Protein AF-A0A0M1JG89-F1 (afdb_monomer)

Nearest PDB structures (foldseek):
  1mwr-assembly1_A  TM=6.087E-01  e=1.826E-02  Staphylococcus aureus
  1mwr-assembly2_B  TM=6.142E-01  e=6.539E-02  Staphylococcus aureus
  4j9a-assembly9_I  TM=5.216E-01  e=8.384E-01  Pseudomonas aeruginosa PAO1
  6w3w-assembly1_A  TM=5.189E-01  e=2.085E+00  synthetic construct

Solvent-accessible surface area (backbone atoms only — not comparable to full-atom values): 6191 Å² total; p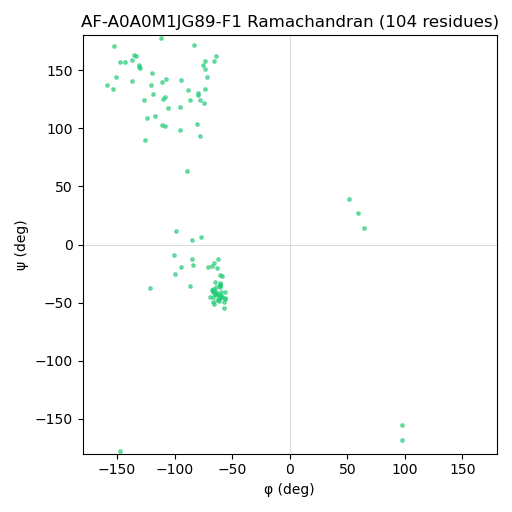er-residue (Å²): 127,85,51,71,70,56,52,52,51,51,49,55,36,53,51,24,50,74,70,67,36,36,68,62,31,50,69,42,35,24,72,69,42,48,73,76,56,51,56,68,53,55,42,53,59,46,41,71,78,52,46,94,82,64,66,69,72,50,59,78,44,73,60,90,49,94,86,47,85,44,51,41,30,41,37,25,34,94,87,57,70,49,30,41,36,38,62,40,71,43,79,55,97,91,36,84,19,43,48,40,72,49,81,47,80,136

Mean predicted aligned error: 3.32 Å

Structure (mmCIF, N/CA/C/O backbone):
data_AF-A0A0M1JG89-F1
#
_entry.id   AF-A0A0M1JG89-F1
#
loop_
_atom_site.group_PDB
_atom_site.id
_atom_site.type_symbol
_atom_site.label_atom_id
_atom_site.label_alt_id
_atom_site.label_comp_id
_atom_site.label_asym_id
_atom_site.label_entity_id
_atom_site.label_seq_id
_atom_site.pdbx_PDB_ins_code
_atom_site.Cartn_x
_atom_site.Cartn_y
_atom_site.Cartn_z
_atom_site.occupancy
_atom_site.B_iso_or_equiv
_atom_site.auth_seq_id
_atom_site.auth_comp_id
_atom_site.auth_asym_id
_atom_site.auth_atom_id
_atom_site.pdbx_PDB_model_num
ATOM 1 N N . MET A 1 1 ? 8.974 -2.861 16.211 1.00 79.12 1 MET A N 1
ATOM 2 C CA . MET A 1 1 ? 9.337 -3.604 14.989 1.00 79.12 1 MET A CA 1
ATOM 3 C C . MET A 1 1 ? 8.090 -4.306 14.478 1.00 79.12 1 MET A C 1
ATOM 5 O O . MET A 1 1 ? 7.379 -4.882 15.297 1.00 79.12 1 MET A O 1
ATOM 9 N N . PHE A 1 2 ? 7.787 -4.196 13.184 1.00 89.50 2 PHE A N 1
ATOM 10 C CA . PHE A 1 2 ? 6.603 -4.827 12.592 1.00 89.50 2 PHE A CA 1
ATOM 11 C C . PHE A 1 2 ? 6.771 -6.345 12.499 1.00 89.50 2 PHE A C 1
ATOM 13 O O . PHE A 1 2 ? 7.876 -6.834 12.263 1.00 89.50 2 PHE A O 1
ATOM 20 N N . ASN A 1 3 ? 5.680 -7.079 12.703 1.00 92.94 3 ASN A N 1
ATOM 21 C CA . ASN A 1 3 ? 5.662 -8.538 12.631 1.00 92.94 3 ASN A CA 1
ATOM 22 C C . ASN A 1 3 ? 5.520 -9.047 11.185 1.00 92.94 3 ASN A C 1
ATOM 24 O O . ASN A 1 3 ? 5.243 -8.279 10.262 1.00 92.94 3 ASN A O 1
ATOM 28 N N . ASP A 1 4 ? 5.668 -10.359 10.995 1.00 94.38 4 ASP A N 1
ATOM 29 C CA . ASP A 1 4 ? 5.625 -10.984 9.668 1.00 94.38 4 ASP A CA 1
ATOM 30 C C . ASP A 1 4 ? 4.288 -10.776 8.948 1.00 94.38 4 ASP A C 1
ATOM 32 O O . ASP A 1 4 ? 4.271 -10.561 7.739 1.00 94.38 4 ASP A O 1
ATOM 36 N N . ASN A 1 5 ? 3.166 -10.750 9.673 1.00 95.62 5 AS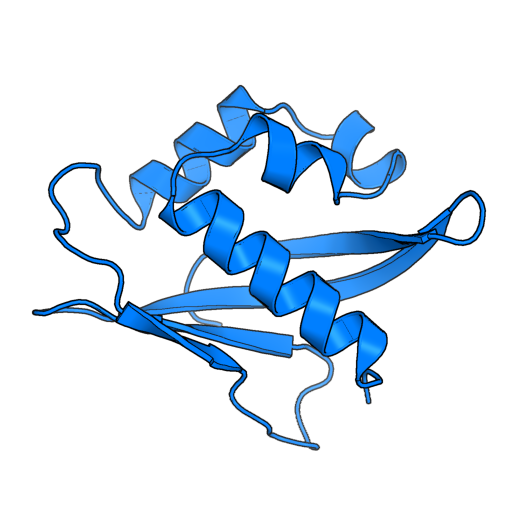N A N 1
ATOM 37 C CA . ASN A 1 5 ? 1.859 -10.495 9.065 1.00 95.62 5 ASN A CA 1
ATOM 38 C C . ASN A 1 5 ? 1.770 -9.060 8.518 1.00 95.62 5 ASN A C 1
ATOM 40 O O . ASN A 1 5 ? 1.257 -8.845 7.422 1.00 95.62 5 ASN A O 1
ATOM 44 N N . GLN A 1 6 ? 2.299 -8.075 9.250 1.00 96.25 6 GLN A N 1
ATOM 45 C CA . GLN A 1 6 ? 2.376 -6.682 8.796 1.00 96.25 6 GLN A CA 1
ATOM 46 C C . GLN A 1 6 ? 3.307 -6.548 7.585 1.00 96.25 6 GLN A C 1
ATOM 48 O O . GLN A 1 6 ? 2.941 -5.904 6.605 1.00 96.25 6 GLN A O 1
ATOM 53 N N . LYS A 1 7 ? 4.463 -7.225 7.602 1.00 95.75 7 LYS A N 1
ATOM 54 C CA . LYS A 1 7 ? 5.386 -7.301 6.456 1.00 95.75 7 LYS A CA 1
ATOM 55 C C . LYS A 1 7 ? 4.721 -7.929 5.221 1.00 95.75 7 LYS A C 1
ATOM 57 O O . LYS A 1 7 ? 4.864 -7.417 4.116 1.00 95.75 7 LYS A O 1
ATOM 62 N N . GLN A 1 8 ? 3.927 -8.984 5.391 1.00 96.56 8 GLN A N 1
ATOM 63 C CA . GLN A 1 8 ? 3.185 -9.601 4.286 1.00 96.56 8 GLN A CA 1
ATOM 64 C C . GLN A 1 8 ? 2.1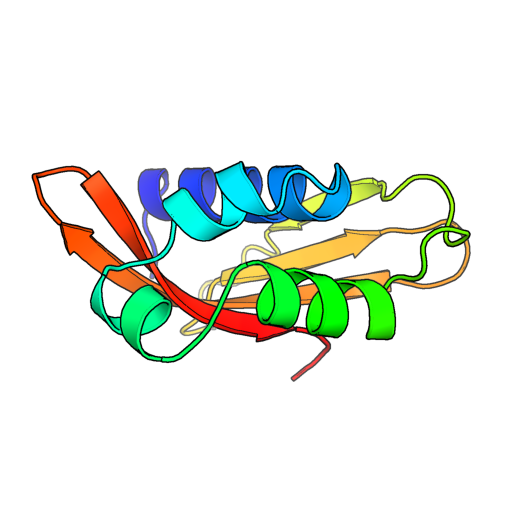00 -8.683 3.708 1.00 96.56 8 GLN A C 1
ATOM 66 O O . GLN A 1 8 ? 1.926 -8.637 2.491 1.00 96.56 8 GLN A O 1
ATOM 71 N N . VAL A 1 9 ? 1.372 -7.944 4.553 1.00 97.94 9 VAL A N 1
ATOM 72 C CA . VAL A 1 9 ? 0.396 -6.941 4.089 1.00 97.94 9 VAL A CA 1
ATOM 73 C C . VAL A 1 9 ? 1.100 -5.820 3.322 1.00 97.94 9 VAL A C 1
ATOM 75 O O . VAL A 1 9 ? 0.627 -5.427 2.260 1.00 97.94 9 VAL A O 1
ATOM 78 N N . ALA A 1 10 ? 2.250 -5.358 3.814 1.00 97.56 10 ALA A N 1
ATOM 79 C CA . ALA A 1 10 ? 3.070 -4.340 3.166 1.00 97.56 10 ALA A CA 1
ATOM 80 C C . ALA A 1 10 ? 3.488 -4.742 1.741 1.00 97.56 10 ALA A C 1
ATOM 82 O O . ALA A 1 10 ? 3.275 -3.981 0.799 1.00 97.56 10 ALA A O 1
ATOM 83 N N . ILE A 1 11 ? 4.012 -5.962 1.568 1.00 97.56 11 ILE A N 1
ATOM 84 C CA . ILE A 1 11 ? 4.390 -6.488 0.247 1.00 97.56 11 ILE A CA 1
ATOM 85 C C . ILE A 1 11 ? 3.180 -6.584 -0.680 1.00 97.56 11 ILE A C 1
ATOM 87 O O . ILE A 1 11 ? 3.225 -6.054 -1.783 1.00 97.56 11 ILE A O 1
ATOM 91 N N . LYS A 1 12 ? 2.066 -7.171 -0.228 1.00 98.12 12 LYS A N 1
ATOM 92 C CA . LYS A 1 12 ? 0.855 -7.297 -1.059 1.00 98.12 12 LYS A CA 1
ATOM 93 C C . LYS A 1 12 ? 0.296 -5.945 -1.504 1.00 98.12 12 LYS A C 1
ATOM 95 O O . LYS A 1 12 ? -0.260 -5.831 -2.598 1.00 98.12 12 LYS A O 1
ATOM 100 N N . PHE A 1 13 ? 0.435 -4.922 -0.665 1.00 98.44 13 PHE A N 1
ATOM 101 C CA . PHE A 1 13 ? 0.052 -3.557 -1.004 1.00 98.44 13 PHE A CA 1
ATOM 102 C C . PHE A 1 13 ? 0.947 -2.997 -2.113 1.00 98.44 13 PHE A C 1
ATOM 104 O O . PHE A 1 13 ? 0.434 -2.530 -3.130 1.00 98.44 13 PHE A O 1
ATOM 111 N N . ALA A 1 14 ? 2.268 -3.123 -1.963 1.00 97.69 14 ALA A N 1
ATOM 112 C CA . ALA A 1 14 ? 3.237 -2.716 -2.978 1.00 97.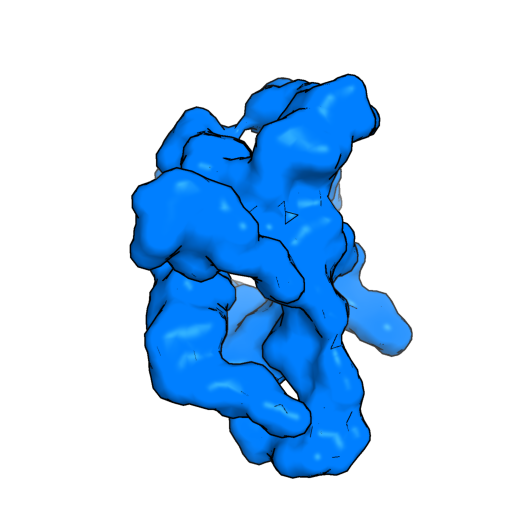69 14 ALA A CA 1
ATOM 113 C C . ALA A 1 14 ? 3.044 -3.464 -4.309 1.00 97.69 14 ALA A C 1
ATOM 115 O O . ALA A 1 14 ? 3.014 -2.843 -5.370 1.00 97.69 14 ALA A O 1
ATOM 116 N N . GLU A 1 15 ? 2.823 -4.779 -4.260 1.00 97.19 15 GLU A N 1
ATOM 117 C CA . GLU A 1 15 ? 2.495 -5.601 -5.428 1.00 97.19 15 GLU A CA 1
ATOM 118 C C . GLU A 1 15 ? 1.218 -5.105 -6.115 1.00 97.19 15 GLU A C 1
ATOM 120 O O . GLU A 1 15 ? 1.196 -4.936 -7.334 1.00 97.19 15 GLU A O 1
ATOM 125 N N . SER A 1 16 ? 0.164 -4.808 -5.352 1.00 97.94 16 SER A N 1
ATOM 126 C CA . SER A 1 16 ? -1.100 -4.308 -5.905 1.00 97.94 16 SER A CA 1
ATOM 127 C C . SER A 1 16 ? -0.922 -2.954 -6.596 1.00 97.94 16 SER A C 1
ATOM 129 O O . SER A 1 16 ? -1.410 -2.779 -7.715 1.00 97.94 16 SER A O 1
ATOM 131 N N . LEU A 1 17 ? -0.167 -2.030 -5.992 1.00 96.81 17 LEU A N 1
ATOM 132 C CA . LEU A 1 17 ? 0.191 -0.751 -6.614 1.00 96.81 17 LEU A CA 1
ATOM 133 C C . LEU A 1 17 ? 1.002 -0.951 -7.901 1.00 96.81 17 LEU A C 1
ATOM 135 O O . LEU A 1 17 ? 0.650 -0.393 -8.939 1.00 96.81 17 LEU A O 1
ATOM 139 N N . SER A 1 18 ? 2.028 -1.808 -7.872 1.00 94.69 18 SER A N 1
ATOM 140 C CA . SER A 1 18 ? 2.877 -2.099 -9.038 1.00 94.69 18 SER A CA 1
ATOM 141 C C . SER A 1 18 ? 2.086 -2.690 -10.217 1.00 94.69 18 SER A C 1
ATOM 143 O O . SER A 1 18 ? 2.336 -2.377 -11.383 1.00 94.69 18 SER A O 1
ATOM 145 N N . GLN A 1 19 ? 1.062 -3.492 -9.910 1.00 95.25 19 GLN A N 1
ATOM 146 C CA . GLN A 1 19 ? 0.146 -4.097 -10.876 1.00 95.25 19 GLN A CA 1
ATOM 147 C C . GLN A 1 19 ? -1.012 -3.170 -11.263 1.00 95.25 19 GLN A C 1
ATOM 149 O O . GLN A 1 19 ? -1.891 -3.584 -12.018 1.00 95.25 19 GLN A O 1
ATOM 154 N N . ARG A 1 20 ? -1.024 -1.927 -10.762 1.00 95.69 20 ARG A N 1
ATOM 155 C CA . ARG A 1 20 ? -2.059 -0.911 -11.017 1.00 95.69 20 ARG A CA 1
ATOM 156 C C . ARG A 1 20 ? -3.459 -1.348 -10.574 1.00 95.69 20 ARG A C 1
ATOM 158 O O . ARG A 1 20 ? -4.470 -0.890 -11.100 1.00 95.69 20 ARG A O 1
ATOM 165 N N . LYS A 1 21 ? -3.518 -2.230 -9.575 1.00 97.88 21 LYS A N 1
ATOM 166 C CA . LYS A 1 21 ? -4.736 -2.689 -8.898 1.00 97.88 21 LYS A CA 1
ATOM 167 C C . LYS A 1 21 ? -5.041 -1.762 -7.722 1.00 97.88 21 LYS A C 1
ATOM 169 O O . LYS A 1 21 ? -4.948 -2.153 -6.557 1.00 97.88 21 LYS A O 1
ATOM 174 N N . TYR A 1 22 ? -5.310 -0.495 -8.036 1.00 98.06 22 TYR A N 1
ATOM 175 C CA . TYR A 1 22 ? -5.458 0.569 -7.037 1.00 98.06 22 TYR A CA 1
ATOM 176 C C . TYR A 1 22 ? -6.661 0.361 -6.119 1.00 98.06 22 TYR A C 1
ATOM 178 O O . TYR A 1 22 ? -6.598 0.693 -4.944 1.00 98.06 22 TYR A O 1
ATOM 186 N N . ASP A 1 23 ? -7.734 -0.234 -6.628 1.00 98.12 23 ASP A N 1
ATOM 187 C CA . ASP A 1 23 ? -8.900 -0.647 -5.850 1.00 98.12 23 ASP A CA 1
ATOM 188 C C . ASP A 1 23 ? -8.532 -1.669 -4.762 1.00 98.12 23 ASP A C 1
ATOM 190 O O . ASP A 1 23 ? -8.906 -1.511 -3.597 1.00 98.12 23 ASP A O 1
ATOM 194 N N . ILE A 1 24 ? -7.734 -2.678 -5.123 1.00 98.38 24 ILE A N 1
ATOM 195 C CA . ILE A 1 24 ? -7.239 -3.693 -4.192 1.00 98.38 24 ILE A CA 1
ATOM 196 C C . ILE A 1 24 ? -6.301 -3.045 -3.174 1.00 98.38 24 ILE A C 1
ATOM 198 O O . ILE A 1 24 ? -6.533 -3.200 -1.976 1.00 98.38 24 ILE A O 1
ATOM 202 N N . ALA A 1 25 ? -5.304 -2.274 -3.618 1.00 98.38 25 ALA A N 1
ATOM 203 C CA . ALA A 1 25 ? -4.381 -1.575 -2.722 1.00 98.38 25 ALA A CA 1
ATOM 204 C C . ALA A 1 25 ? -5.129 -0.663 -1.730 1.00 98.38 25 ALA A C 1
ATOM 206 O O . ALA A 1 25 ? -4.905 -0.736 -0.523 1.00 98.38 25 ALA A O 1
ATOM 207 N N . TYR A 1 26 ? -6.089 0.125 -2.214 1.00 98.44 26 TYR A N 1
ATOM 208 C CA . TYR A 1 26 ? -6.898 1.021 -1.392 1.00 98.44 26 TYR A CA 1
ATOM 209 C C . TYR A 1 26 ? -7.765 0.267 -0.375 1.00 98.44 26 TYR A C 1
ATOM 211 O O . TYR A 1 26 ? -7.882 0.692 0.773 1.00 98.44 26 TYR A O 1
ATOM 219 N N . SER A 1 27 ? -8.306 -0.905 -0.723 1.00 97.94 27 SER A N 1
ATOM 220 C CA . SER A 1 27 ? -9.060 -1.752 0.221 1.00 97.94 27 SER A CA 1
ATOM 221 C C . SER A 1 27 ? -8.217 -2.332 1.374 1.00 97.94 27 SER A C 1
ATOM 223 O O . SER A 1 27 ? -8.762 -2.796 2.385 1.00 97.94 27 SER A O 1
ATOM 225 N N . MET A 1 28 ? -6.885 -2.301 1.243 1.00 98.44 28 MET A N 1
ATOM 226 C CA . MET A 1 28 ? -5.939 -2.689 2.294 1.00 98.44 28 MET A CA 1
ATOM 227 C C . MET A 1 28 ? -5.640 -1.545 3.274 1.00 98.44 28 MET A C 1
ATOM 229 O O . MET A 1 28 ? -5.072 -1.791 4.341 1.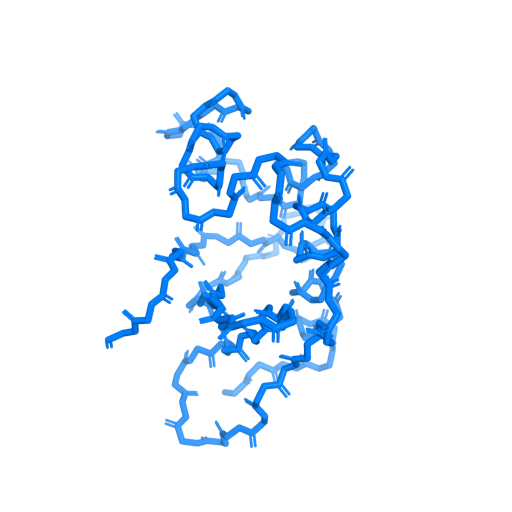00 98.44 28 MET A O 1
ATOM 233 N N . CYS A 1 29 ? -6.029 -0.313 2.943 1.00 98.38 29 CYS A N 1
ATOM 234 C CA . CYS A 1 29 ? -5.924 0.839 3.830 1.00 98.38 29 CYS A CA 1
ATOM 235 C C . CYS A 1 29 ? -7.001 0.815 4.925 1.00 98.38 29 CYS A C 1
ATOM 237 O O . CYS A 1 29 ? -8.065 0.216 4.763 1.00 98.38 29 CYS A O 1
ATOM 239 N N . SER A 1 30 ? -6.714 1.471 6.049 1.00 98.38 30 SER A N 1
ATOM 240 C CA . SER A 1 30 ? -7.662 1.671 7.146 1.00 98.38 30 SER A CA 1
ATOM 241 C C . SER A 1 30 ? -8.822 2.558 6.705 1.00 98.38 30 SER A C 1
ATOM 243 O O . SER A 1 30 ? -8.690 3.359 5.776 1.00 98.38 30 SER A O 1
ATOM 245 N N . LYS A 1 31 ? -9.962 2.472 7.395 1.00 97.94 31 LYS A N 1
ATOM 246 C CA . LYS A 1 31 ? -11.098 3.368 7.121 1.00 97.94 31 LYS A CA 1
ATOM 247 C C . LYS A 1 31 ? -10.744 4.839 7.325 1.00 97.94 31 LYS A C 1
ATOM 249 O O . LYS A 1 31 ? -11.244 5.684 6.591 1.00 97.94 31 LYS A O 1
ATOM 254 N N . ASP A 1 32 ? -9.894 5.141 8.306 1.00 97.12 32 ASP A N 1
ATOM 255 C CA . ASP A 1 32 ? -9.417 6.505 8.557 1.00 97.12 32 ASP A CA 1
ATOM 256 C C . ASP A 1 32 ? -8.601 7.034 7.371 1.00 97.12 32 ASP A C 1
ATOM 258 O O . ASP A 1 32 ? -8.897 8.114 6.858 1.00 97.12 32 ASP A O 1
ATOM 262 N N . LEU A 1 33 ? -7.650 6.246 6.862 1.00 97.31 33 LEU A N 1
ATOM 263 C CA . LEU A 1 33 ? -6.862 6.612 5.686 1.00 97.31 33 LEU A CA 1
ATOM 264 C C . LEU A 1 33 ? -7.740 6.734 4.432 1.00 97.31 33 LEU A C 1
ATOM 266 O O . LEU A 1 33 ? -7.628 7.711 3.692 1.00 97.31 33 LEU A O 1
ATOM 270 N N . GLN A 1 34 ? -8.674 5.800 4.231 1.00 97.94 34 GLN A N 1
ATOM 271 C CA . GLN A 1 34 ? -9.648 5.878 3.139 1.00 97.94 34 GLN A CA 1
ATOM 272 C C . GLN A 1 34 ? -10.532 7.130 3.246 1.00 97.94 34 GLN A C 1
ATOM 274 O O . GLN A 1 34 ? -10.831 7.753 2.239 1.00 97.94 34 GLN A O 1
ATOM 279 N N . SER A 1 35 ? -10.917 7.568 4.447 1.00 97.31 35 SER A N 1
ATOM 280 C CA . SER A 1 35 ? -11.753 8.768 4.614 1.00 97.31 35 SER A CA 1
ATOM 281 C C . SER A 1 35 ? -11.059 10.079 4.223 1.00 97.31 35 SER A C 1
ATOM 283 O O . SER A 1 35 ? -11.729 11.087 4.001 1.00 97.31 35 SER A O 1
ATOM 285 N N . LYS A 1 36 ? -9.723 10.067 4.141 1.00 96.00 36 LYS A N 1
ATOM 286 C CA . LYS A 1 36 ? -8.878 11.235 3.859 1.00 96.00 36 LYS A CA 1
ATOM 287 C C . LYS A 1 36 ? -8.404 11.308 2.409 1.00 96.00 36 LYS A C 1
ATOM 289 O O . LYS A 1 36 ? -7.809 12.311 2.036 1.00 96.00 36 LYS A O 1
ATOM 294 N N . SER A 1 37 ? -8.637 10.263 1.620 1.00 95.88 37 SER A N 1
ATOM 295 C CA . SER A 1 37 ? -8.124 10.138 0.257 1.00 95.88 37 SER A CA 1
ATOM 296 C C . SER A 1 37 ? -9.102 9.367 -0.634 1.00 95.88 37 SER A C 1
ATOM 298 O O . SER A 1 37 ? -10.179 8.960 -0.208 1.00 95.88 37 SER A O 1
ATOM 300 N N . SER A 1 38 ? -8.746 9.139 -1.891 1.00 97.69 38 SER A N 1
ATOM 301 C CA . SER A 1 38 ? -9.530 8.359 -2.846 1.00 97.69 38 SER A CA 1
ATOM 302 C C . SER A 1 38 ? -8.641 7.402 -3.635 1.00 97.69 38 SER A C 1
ATOM 304 O O . SER A 1 38 ? -7.424 7.572 -3.702 1.00 97.69 38 SER A O 1
ATOM 306 N N . VAL A 1 39 ? -9.260 6.409 -4.278 1.00 97.81 39 VAL A N 1
ATOM 307 C CA . VAL A 1 39 ? -8.558 5.500 -5.199 1.00 97.81 39 VAL A CA 1
ATOM 308 C C . VAL A 1 39 ? -7.854 6.284 -6.316 1.00 97.81 39 VAL A C 1
ATOM 310 O O . VAL A 1 39 ? -6.714 5.974 -6.653 1.00 97.81 39 VAL A O 1
ATOM 313 N N . ASP A 1 40 ? -8.499 7.326 -6.853 1.00 97.88 40 ASP A N 1
ATOM 314 C CA . ASP A 1 40 ? -7.928 8.164 -7.915 1.00 97.88 40 ASP A CA 1
ATOM 315 C C . ASP A 1 40 ? -6.718 8.971 -7.430 1.00 97.88 40 ASP A C 1
ATOM 317 O O . ASP A 1 40 ? -5.737 9.110 -8.156 1.00 97.88 40 ASP A O 1
ATOM 321 N N . GLU A 1 41 ? -6.749 9.478 -6.198 1.00 97.12 41 GLU A N 1
ATOM 322 C CA . GLU A 1 41 ? -5.606 10.178 -5.609 1.00 97.12 41 GLU A CA 1
ATOM 323 C C . GLU A 1 41 ? -4.425 9.229 -5.371 1.00 97.12 41 GLU A C 1
ATOM 325 O O . GLU A 1 41 ? -3.303 9.542 -5.767 1.00 97.12 41 GLU A O 1
ATOM 330 N N . MET A 1 42 ? -4.673 8.035 -4.819 1.00 97.56 42 MET A N 1
ATOM 331 C CA . MET A 1 42 ? -3.654 6.989 -4.679 1.00 97.56 42 MET A CA 1
ATOM 332 C C . MET A 1 42 ? -3.026 6.636 -6.032 1.00 97.56 42 MET A C 1
ATOM 334 O O . MET A 1 42 ? -1.800 6.570 -6.141 1.00 97.56 42 MET A O 1
ATOM 338 N N . LYS A 1 43 ? -3.857 6.442 -7.064 1.00 97.38 43 LYS A N 1
ATOM 339 C CA . LYS A 1 43 ? -3.402 6.202 -8.435 1.00 97.38 43 LYS A CA 1
ATOM 340 C C . LYS A 1 43 ? -2.514 7.339 -8.926 1.00 97.38 43 LYS A C 1
ATOM 342 O O . LYS A 1 43 ? -1.398 7.080 -9.364 1.00 97.38 43 LYS A O 1
ATOM 347 N N . ASN A 1 44 ? -3.000 8.577 -8.861 1.00 96.44 44 ASN A N 1
ATOM 348 C CA . ASN A 1 44 ? -2.288 9.736 -9.392 1.00 96.44 44 ASN A CA 1
ATOM 349 C C . ASN A 1 44 ? -0.937 9.926 -8.695 1.00 96.44 44 ASN A C 1
ATOM 351 O O . ASN A 1 44 ? 0.066 10.139 -9.369 1.00 96.44 44 ASN A O 1
ATOM 355 N N . ASN A 1 45 ? -0.893 9.788 -7.369 1.00 95.25 45 ASN A N 1
ATOM 356 C CA . ASN A 1 45 ? 0.342 9.918 -6.597 1.00 95.25 45 ASN A CA 1
ATOM 357 C C . ASN A 1 45 ? 1.347 8.811 -6.948 1.00 95.25 45 ASN A C 1
ATOM 359 O O . ASN A 1 45 ? 2.537 9.080 -7.090 1.00 95.25 45 ASN A O 1
ATOM 363 N N . PHE A 1 46 ? 0.881 7.573 -7.138 1.00 95.44 46 PHE A N 1
ATOM 364 C CA . PHE A 1 46 ? 1.751 6.471 -7.546 1.00 95.44 46 PHE A CA 1
ATOM 365 C C . PHE A 1 46 ? 2.255 6.626 -8.984 1.00 95.44 46 PHE A C 1
ATOM 367 O O . PHE A 1 46 ? 3.442 6.459 -9.238 1.00 95.44 46 PHE A O 1
ATOM 374 N N . GLU A 1 47 ? 1.391 6.986 -9.933 1.00 94.75 47 GLU A N 1
ATOM 375 C CA . GLU A 1 47 ? 1.784 7.149 -11.339 1.00 94.75 47 GLU A CA 1
ATOM 376 C C . GLU A 1 47 ? 2.668 8.387 -11.580 1.00 94.75 47 GLU A C 1
ATOM 378 O O . GLU A 1 47 ? 3.378 8.441 -12.584 1.00 94.75 47 GLU A O 1
ATOM 383 N N . GLN A 1 48 ? 2.673 9.362 -10.662 1.00 92.62 48 GLN A N 1
ATOM 384 C CA . GLN A 1 48 ? 3.618 10.483 -10.683 1.00 92.62 48 GLN A CA 1
ATOM 385 C C . GLN A 1 48 ? 5.057 10.046 -10.404 1.00 92.62 48 GLN A C 1
ATOM 387 O O . GLN A 1 48 ? 5.974 10.573 -11.034 1.00 92.62 48 GLN A O 1
ATOM 392 N N . ILE A 1 49 ? 5.254 9.103 -9.478 1.00 91.06 49 ILE A N 1
ATOM 393 C CA . ILE A 1 49 ? 6.589 8.580 -9.164 1.00 91.06 49 ILE A CA 1
ATOM 394 C C . ILE A 1 49 ? 6.980 7.427 -10.084 1.00 91.06 49 ILE A C 1
ATOM 396 O O . ILE A 1 49 ? 8.133 7.337 -10.480 1.00 91.06 49 ILE A O 1
ATOM 400 N N . ILE A 1 50 ? 6.026 6.577 -10.472 1.00 90.19 50 ILE A N 1
ATOM 401 C CA . ILE A 1 50 ? 6.244 5.414 -11.332 1.00 90.19 50 ILE A CA 1
ATOM 402 C C . ILE A 1 50 ? 5.285 5.497 -12.524 1.00 90.19 50 ILE A C 1
ATOM 404 O O . ILE A 1 50 ? 4.168 4.966 -12.469 1.00 90.19 50 ILE A O 1
ATOM 408 N N . PRO A 1 51 ? 5.691 6.142 -13.634 1.00 86.06 51 PRO A N 1
ATOM 409 C CA . PRO A 1 51 ? 4.833 6.296 -14.792 1.00 86.06 51 PRO A CA 1
ATOM 410 C C . PRO A 1 51 ? 4.479 4.960 -15.446 1.00 86.06 51 PRO A C 1
ATOM 412 O O . PRO A 1 51 ? 5.126 3.924 -15.277 1.00 86.06 51 PRO A O 1
ATOM 415 N N . THR A 1 52 ? 3.430 4.976 -16.262 1.00 87.62 52 THR A N 1
ATOM 416 C CA . THR A 1 52 ? 2.910 3.777 -16.937 1.00 87.62 52 THR A CA 1
ATOM 417 C C . THR A 1 52 ? 3.897 3.137 -17.916 1.00 87.62 52 THR A C 1
ATOM 419 O O . THR A 1 52 ? 3.771 1.954 -18.219 1.00 87.62 52 THR A O 1
ATOM 422 N N . ASN A 1 53 ? 4.902 3.888 -18.369 1.00 86.75 53 ASN A N 1
ATOM 423 C CA . ASN A 1 53 ? 5.963 3.436 -19.264 1.00 86.75 53 ASN A CA 1
ATOM 424 C C . ASN A 1 53 ? 7.280 3.074 -18.548 1.00 86.75 53 ASN A C 1
ATOM 426 O O . ASN A 1 53 ? 8.281 2.887 -19.233 1.00 86.75 53 ASN A O 1
ATOM 430 N N . TRP A 1 54 ? 7.295 2.966 -17.211 1.00 86.06 54 TRP A N 1
ATOM 431 C CA . TRP A 1 54 ? 8.492 2.590 -16.436 1.00 86.06 54 TRP A CA 1
ATOM 432 C C . TRP A 1 54 ? 9.060 1.215 -16.827 1.00 86.06 54 TRP A C 1
ATOM 434 O O . TRP A 1 54 ? 10.255 0.980 -16.695 1.00 86.06 54 TRP A O 1
ATOM 444 N N . GLY A 1 55 ? 8.213 0.315 -17.335 1.00 84.94 55 GLY A N 1
ATOM 445 C CA . GLY A 1 55 ? 8.562 -1.082 -17.588 1.00 84.94 55 GLY A CA 1
ATOM 446 C C . GLY A 1 55 ? 8.100 -1.990 -16.450 1.00 84.94 55 GLY A C 1
ATOM 447 O O . GLY A 1 55 ? 7.135 -1.673 -15.747 1.00 84.94 55 GLY A O 1
ATOM 448 N N . ASN A 1 56 ? 8.760 -3.136 -16.294 1.00 86.75 56 ASN A N 1
ATOM 449 C CA . ASN A 1 56 ? 8.466 -4.056 -15.199 1.00 86.75 56 ASN A CA 1
ATOM 450 C C . ASN A 1 56 ? 9.007 -3.484 -13.883 1.00 86.75 56 ASN A C 1
ATOM 452 O O . ASN A 1 56 ? 10.137 -3.006 -13.831 1.00 86.75 56 ASN A O 1
ATOM 456 N N . ILE A 1 57 ? 8.185 -3.534 -12.834 1.00 89.06 57 ILE A N 1
ATOM 457 C CA . ILE A 1 57 ? 8.577 -3.126 -11.483 1.00 89.06 57 ILE A CA 1
ATOM 458 C C . ILE A 1 57 ? 9.013 -4.392 -10.747 1.00 89.06 57 ILE A C 1
ATOM 460 O O . ILE A 1 57 ? 8.166 -5.174 -10.316 1.00 89.06 57 ILE A O 1
ATOM 464 N N . ASP A 1 58 ? 10.320 -4.615 -10.685 1.00 86.94 58 ASP A N 1
ATOM 465 C CA . ASP A 1 58 ? 10.955 -5.783 -10.072 1.00 86.94 58 ASP A CA 1
ATOM 466 C C . ASP A 1 58 ? 12.419 -5.418 -9.728 1.00 86.94 58 ASP A C 1
ATOM 468 O O . ASP A 1 58 ? 13.079 -4.755 -10.536 1.00 86.94 58 ASP A O 1
ATOM 472 N N . PRO A 1 59 ? 12.958 -5.791 -8.552 1.00 90.75 59 PRO A N 1
ATOM 473 C CA . PRO A 1 59 ? 12.295 -6.485 -7.448 1.00 90.75 59 PRO A CA 1
ATOM 474 C C . PRO A 1 59 ? 11.328 -5.609 -6.635 1.00 90.75 59 PRO A C 1
ATOM 476 O O . PRO A 1 59 ? 11.460 -4.386 -6.592 1.00 90.75 59 PRO A O 1
ATOM 479 N N . ILE A 1 60 ? 10.376 -6.249 -5.947 1.00 94.38 60 ILE A N 1
ATOM 480 C CA . ILE A 1 60 ? 9.553 -5.638 -4.887 1.00 94.38 60 ILE A CA 1
ATOM 481 C C . ILE A 1 60 ? 9.957 -6.267 -3.553 1.00 94.38 60 ILE A C 1
ATOM 483 O O . ILE A 1 60 ? 9.583 -7.400 -3.253 1.00 94.38 60 ILE A O 1
ATOM 487 N N . GLU A 1 61 ? 10.736 -5.545 -2.748 1.00 95.00 61 GLU A N 1
ATOM 488 C CA . GLU A 1 61 ? 11.422 -6.123 -1.584 1.00 95.00 61 GLU A CA 1
ATOM 489 C C . GLU A 1 61 ? 11.356 -5.225 -0.349 1.00 95.00 61 GLU A C 1
ATOM 491 O O . GLU A 1 61 ? 11.528 -4.010 -0.433 1.00 95.00 61 GLU A O 1
ATOM 496 N N . ILE A 1 62 ? 11.164 -5.831 0.827 1.00 94.56 62 ILE A N 1
ATOM 497 C CA . ILE A 1 62 ? 11.342 -5.134 2.106 1.00 94.56 62 ILE A CA 1
ATOM 498 C C . ILE A 1 62 ? 12.833 -5.063 2.430 1.00 94.56 62 ILE A C 1
ATOM 500 O O . ILE A 1 62 ? 13.509 -6.089 2.511 1.00 94.56 62 ILE A O 1
ATOM 504 N N . VAL A 1 63 ? 13.317 -3.863 2.738 1.00 92.56 63 VAL A N 1
ATOM 505 C CA . VAL A 1 63 ? 14.621 -3.677 3.378 1.00 92.56 63 VAL A CA 1
ATOM 506 C C . VAL A 1 63 ? 14.460 -3.935 4.872 1.00 92.56 63 VAL A C 1
ATOM 508 O O . VAL A 1 63 ? 13.922 -3.106 5.609 1.00 92.56 63 VAL A O 1
ATOM 511 N N . ASP A 1 64 ? 14.911 -5.106 5.322 1.00 81.56 64 ASP A N 1
ATOM 512 C CA . ASP A 1 64 ? 14.828 -5.489 6.731 1.00 81.56 64 ASP A CA 1
ATOM 513 C C . ASP A 1 64 ? 15.926 -4.788 7.539 1.00 81.56 64 ASP A C 1
ATOM 515 O O . ASP A 1 64 ? 17.068 -5.242 7.625 1.00 81.56 64 ASP A O 1
ATOM 519 N N . ASN A 1 65 ? 15.581 -3.633 8.106 1.00 85.12 65 ASN A N 1
ATOM 520 C CA . ASN A 1 65 ? 16.438 -2.906 9.028 1.00 85.12 65 ASN A CA 1
ATOM 521 C C . ASN A 1 65 ? 15.703 -2.669 10.348 1.00 85.12 65 ASN A C 1
ATOM 523 O O . ASN A 1 65 ? 14.818 -1.821 10.450 1.00 85.12 65 ASN A O 1
ATOM 527 N N . ASN A 1 66 ? 16.137 -3.379 11.388 1.00 78.31 66 ASN A N 1
ATOM 528 C CA . ASN A 1 66 ? 15.544 -3.332 12.728 1.00 78.31 66 ASN A CA 1
ATOM 529 C C . ASN A 1 66 ? 15.627 -1.949 13.399 1.00 78.31 66 ASN A C 1
ATOM 531 O O . ASN A 1 66 ? 14.997 -1.741 14.435 1.00 78.31 66 ASN A O 1
ATOM 535 N N . GLN A 1 67 ? 16.414 -1.022 12.847 1.00 84.75 67 GLN A N 1
ATOM 536 C CA . GLN A 1 67 ? 16.520 0.354 13.331 1.00 84.75 67 GLN A CA 1
ATOM 537 C C . GLN A 1 67 ? 15.424 1.266 12.772 1.00 84.75 67 GLN A C 1
ATOM 539 O O . GLN A 1 67 ? 15.189 2.336 13.333 1.00 84.75 67 GLN A O 1
ATOM 544 N N . PHE A 1 68 ? 14.750 0.873 11.688 1.00 86.62 68 PHE A N 1
ATOM 545 C CA . PHE A 1 68 ? 13.696 1.689 11.103 1.00 86.62 68 PHE A CA 1
ATOM 546 C C . PHE A 1 68 ? 12.387 1.541 11.887 1.00 86.62 68 PHE A C 1
ATOM 548 O O . PHE A 1 68 ? 11.925 0.421 12.133 1.00 86.62 68 PHE A O 1
ATOM 555 N N . PRO A 1 69 ? 11.741 2.659 12.267 1.00 90.25 69 PRO A N 1
ATOM 556 C CA . PRO A 1 69 ? 10.412 2.628 12.867 1.00 90.25 69 PRO A CA 1
ATOM 557 C C . PRO A 1 69 ? 9.297 2.394 11.827 1.00 90.25 69 PRO A C 1
ATOM 559 O O . PRO A 1 69 ? 8.127 2.446 12.186 1.00 90.25 69 PRO A O 1
ATOM 562 N N . PHE A 1 70 ? 9.646 2.123 10.565 1.00 94.19 70 PHE A N 1
ATOM 563 C CA . PHE A 1 70 ? 8.760 1.919 9.414 1.00 94.19 70 PHE A CA 1
ATOM 564 C C . PHE A 1 70 ? 9.182 0.676 8.612 1.00 94.19 70 PHE A C 1
ATOM 566 O O . PHE A 1 70 ? 10.310 0.195 8.733 1.00 94.19 70 PHE A O 1
ATOM 573 N N . ILE A 1 71 ? 8.284 0.164 7.769 1.00 95.00 71 ILE A N 1
ATOM 574 C CA . ILE A 1 71 ? 8.630 -0.789 6.709 1.00 95.00 71 ILE A CA 1
ATOM 575 C C . ILE A 1 71 ? 9.053 0.010 5.482 1.00 95.00 71 ILE A C 1
ATOM 577 O O . ILE A 1 71 ? 8.289 0.841 4.998 1.00 95.00 71 ILE A O 1
ATOM 581 N N . TYR A 1 72 ? 10.255 -0.258 4.982 1.00 95.50 72 TYR A N 1
ATOM 582 C CA . TYR A 1 72 ? 10.772 0.335 3.755 1.00 95.50 72 TYR A CA 1
ATOM 583 C C . TYR A 1 72 ? 10.738 -0.706 2.638 1.00 95.50 72 TYR A C 1
ATOM 585 O O . TYR A 1 72 ? 11.394 -1.743 2.749 1.00 95.50 72 TYR A O 1
ATOM 593 N N . ILE A 1 73 ? 9.962 -0.445 1.590 1.00 95.69 73 ILE A N 1
ATOM 594 C CA . ILE A 1 73 ? 9.821 -1.327 0.431 1.00 95.69 73 ILE A CA 1
ATOM 595 C C . ILE A 1 73 ? 10.498 -0.662 -0.757 1.00 95.69 73 ILE A C 1
ATOM 597 O O . ILE A 1 73 ? 10.153 0.464 -1.107 1.00 95.69 73 ILE A O 1
ATOM 601 N N . VAL A 1 74 ? 11.435 -1.360 -1.387 1.00 95.12 74 VAL A N 1
ATOM 602 C CA . VAL A 1 74 ? 12.059 -0.939 -2.640 1.00 95.12 74 VAL A CA 1
ATOM 603 C C . VAL A 1 74 ? 11.227 -1.454 -3.805 1.00 95.12 74 VAL A C 1
ATOM 605 O O . VAL A 1 74 ? 10.845 -2.623 -3.836 1.00 95.12 74 VAL A O 1
ATOM 608 N N . LEU A 1 75 ? 10.972 -0.564 -4.758 1.00 93.62 75 LEU A N 1
ATOM 609 C CA . LEU A 1 75 ? 10.389 -0.848 -6.059 1.00 93.62 75 LEU A CA 1
ATOM 610 C C . LEU A 1 75 ? 11.491 -0.692 -7.104 1.00 93.62 75 LEU A C 1
ATOM 612 O O . LEU A 1 75 ? 11.891 0.424 -7.448 1.00 93.62 75 LEU A O 1
ATOM 616 N N . GLY A 1 76 ? 12.027 -1.816 -7.558 1.00 89.31 76 GLY A N 1
ATOM 617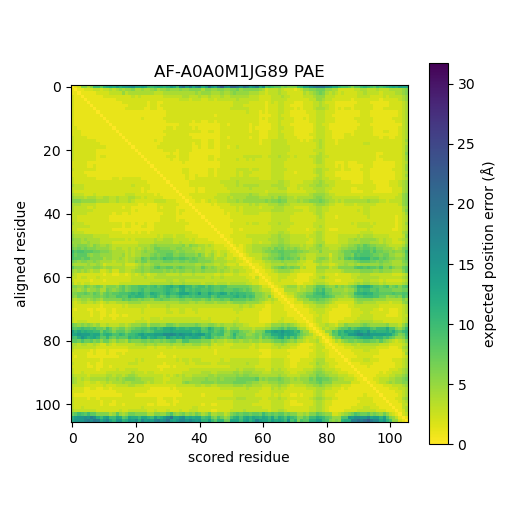 C CA . GLY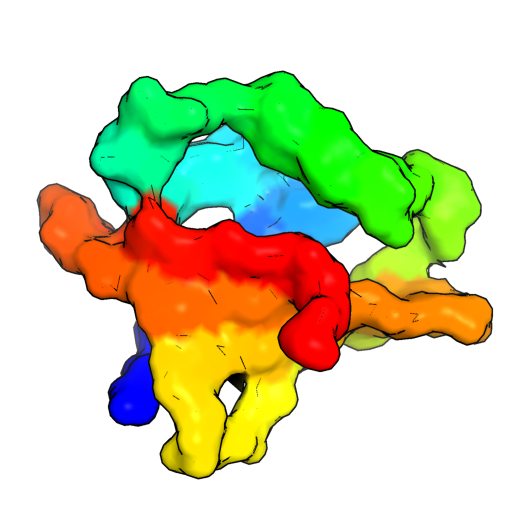 A 1 76 ? 13.054 -1.858 -8.584 1.00 89.31 76 GLY A CA 1
ATOM 618 C C . GLY A 1 76 ? 12.507 -1.540 -9.970 1.00 89.31 76 GLY A C 1
ATOM 619 O O . GLY A 1 76 ? 11.347 -1.799 -10.287 1.00 89.31 76 GLY A O 1
ATOM 620 N N . GLY A 1 77 ? 13.372 -0.988 -10.808 1.00 81.31 77 GLY A N 1
ATOM 621 C CA . GLY A 1 77 ? 13.190 -0.945 -12.248 1.00 81.31 77 GLY A CA 1
ATOM 622 C C . GLY A 1 77 ? 14.535 -0.883 -12.950 1.00 81.31 77 GLY A C 1
ATOM 623 O O . GLY A 1 77 ? 15.574 -0.683 -12.319 1.00 81.31 77 GLY A O 1
ATOM 624 N N . ASP A 1 78 ? 14.505 -1.029 -14.270 1.00 72.06 78 ASP A N 1
ATOM 625 C CA . ASP A 1 78 ? 15.712 -1.218 -15.083 1.00 72.06 78 ASP A CA 1
ATOM 626 C C . ASP A 1 78 ? 16.718 -0.053 -14.995 1.00 72.06 78 ASP A C 1
ATOM 628 O O . ASP A 1 78 ? 17.912 -0.245 -15.221 1.00 72.06 78 ASP A O 1
ATOM 632 N N . ILE A 1 79 ? 16.247 1.163 -14.688 1.00 66.69 79 ILE A N 1
ATOM 633 C CA . ILE A 1 79 ? 17.064 2.392 -14.694 1.00 66.69 79 ILE A CA 1
ATOM 634 C C . ILE A 1 79 ? 17.072 3.091 -13.326 1.00 66.69 79 ILE A C 1
ATOM 636 O O . ILE A 1 79 ? 18.099 3.629 -12.911 1.00 66.69 79 ILE A O 1
ATOM 640 N N . TYR A 1 80 ? 15.944 3.083 -12.616 1.00 74.12 80 TYR A N 1
ATOM 641 C CA . TYR A 1 80 ? 15.765 3.764 -11.336 1.00 74.12 80 TYR A CA 1
ATOM 642 C C . TYR A 1 80 ? 15.013 2.865 -10.356 1.00 74.12 80 TYR A C 1
ATOM 644 O O . TYR A 1 80 ? 14.302 1.947 -10.761 1.00 74.12 80 TYR A O 1
ATOM 652 N N . SER A 1 81 ? 15.155 3.156 -9.064 1.00 84.88 81 SER A N 1
ATOM 653 C CA . SER A 1 81 ? 14.381 2.528 -7.995 1.00 84.88 81 SER A CA 1
ATOM 654 C C . SER A 1 81 ? 13.605 3.582 -7.214 1.00 84.88 81 SER A C 1
ATOM 656 O O . SER A 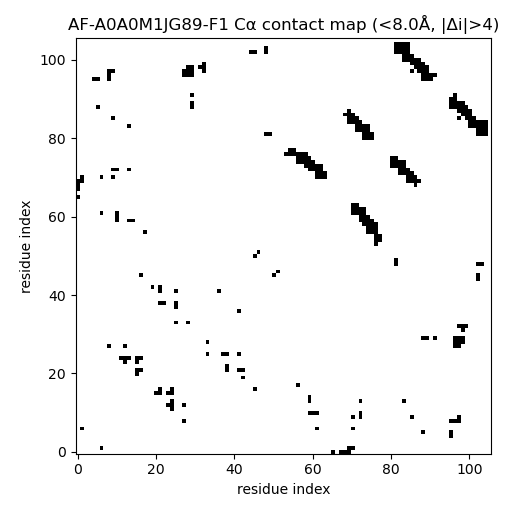1 81 ? 14.172 4.617 -6.840 1.00 84.88 81 SER A O 1
ATOM 658 N N . GLU A 1 82 ? 12.356 3.273 -6.903 1.00 93.00 82 GLU A N 1
ATOM 659 C CA . GLU A 1 82 ? 11.501 4.049 -6.004 1.00 93.00 82 GLU A CA 1
ATOM 660 C C . GLU A 1 82 ? 11.225 3.267 -4.722 1.00 93.00 82 GLU A C 1
ATOM 662 O O . GLU A 1 82 ? 11.694 2.138 -4.551 1.00 93.00 82 GLU A O 1
ATOM 667 N N . SER A 1 83 ? 10.491 3.872 -3.793 1.00 94.50 83 SER A N 1
ATOM 668 C CA . SER A 1 83 ? 10.141 3.213 -2.540 1.00 94.50 83 SER A CA 1
ATOM 669 C C . SER A 1 83 ? 8.746 3.546 -2.037 1.00 94.50 83 SER A C 1
ATOM 671 O O . SER A 1 83 ? 8.157 4.572 -2.376 1.00 94.50 83 SER A O 1
ATOM 673 N N . ILE A 1 84 ? 8.230 2.641 -1.209 1.00 96.50 84 ILE A N 1
ATOM 674 C CA . ILE A 1 84 ? 7.037 2.835 -0.390 1.00 96.50 84 ILE A CA 1
ATOM 675 C C . ILE A 1 84 ? 7.470 2.708 1.067 1.00 96.50 84 ILE A C 1
ATOM 677 O O . ILE A 1 84 ? 8.112 1.726 1.449 1.00 96.50 84 ILE A O 1
ATOM 681 N N . ILE A 1 85 ? 7.093 3.682 1.884 1.00 96.56 85 ILE A N 1
ATOM 682 C CA . ILE A 1 85 ? 7.334 3.683 3.324 1.00 96.56 85 ILE A CA 1
ATOM 683 C C . ILE A 1 85 ? 5.996 3.448 4.009 1.00 96.56 85 ILE A C 1
ATOM 685 O O . ILE A 1 85 ? 5.043 4.166 3.742 1.00 96.56 85 ILE A O 1
ATOM 689 N N . ILE A 1 86 ? 5.904 2.456 4.891 1.00 97.12 86 ILE A N 1
ATOM 690 C CA . ILE A 1 86 ? 4.707 2.224 5.709 1.00 97.12 86 ILE A CA 1
ATOM 691 C C . ILE A 1 86 ? 5.084 2.412 7.173 1.00 97.12 86 ILE A C 1
ATOM 693 O O . ILE A 1 86 ? 5.826 1.609 7.745 1.00 97.12 86 ILE A O 1
ATOM 697 N N . SER A 1 87 ? 4.576 3.481 7.778 1.00 96.00 87 SER A N 1
ATOM 698 C CA . SER A 1 87 ? 4.893 3.893 9.150 1.00 96.00 87 SER A CA 1
ATOM 699 C C . SER A 1 87 ? 3.896 3.366 10.178 1.00 96.00 87 SER A C 1
ATOM 701 O O . SER A 1 87 ? 4.220 3.302 11.364 1.00 96.00 87 SER A O 1
ATOM 703 N N . SER A 1 88 ? 2.690 2.970 9.758 1.00 96.94 88 SER A N 1
ATOM 704 C CA . SER A 1 88 ? 1.634 2.602 10.699 1.00 96.94 88 SER A CA 1
ATOM 705 C C . SER A 1 88 ? 0.654 1.566 10.155 1.00 96.94 88 SER A C 1
ATOM 707 O O . SER A 1 88 ? 0.257 1.586 8.989 1.00 96.94 88 SER A O 1
ATOM 709 N N . PHE A 1 89 ? 0.212 0.684 11.052 1.00 97.75 89 PHE A N 1
ATOM 710 C CA . PHE A 1 89 ? -0.836 -0.305 10.818 1.00 97.75 89 PHE A CA 1
ATOM 711 C C . PHE A 1 89 ? -1.864 -0.246 11.942 1.00 97.75 89 PHE A C 1
ATOM 713 O O . PHE A 1 89 ? -1.527 0.038 13.092 1.00 97.75 89 PHE A O 1
ATOM 720 N N . ILE A 1 90 ? -3.099 -0.614 11.628 1.00 97.69 90 ILE A N 1
ATOM 721 C CA . ILE A 1 90 ? -4.188 -0.756 12.594 1.00 97.69 90 ILE A CA 1
ATOM 722 C C . ILE A 1 90 ? -4.894 -2.100 12.396 1.00 97.69 90 ILE A C 1
ATOM 724 O O . ILE A 1 90 ? -4.842 -2.684 11.315 1.00 97.69 90 ILE A O 1
ATOM 728 N N . SER A 1 91 ? -5.523 -2.614 13.454 1.00 96.94 91 SER A N 1
ATOM 729 C CA . SER A 1 91 ? -6.416 -3.771 13.365 1.00 96.94 91 SER A CA 1
ATOM 730 C C . SER A 1 91 ? -7.855 -3.286 13.224 1.00 96.94 91 SER A C 1
ATOM 732 O O . SER A 1 91 ? -8.373 -2.620 14.120 1.00 96.94 91 SER A O 1
ATOM 734 N N . GLU A 1 92 ? -8.505 -3.626 12.117 1.00 96.56 92 GLU A N 1
ATOM 735 C CA . GLU A 1 92 ? -9.912 -3.324 11.855 1.00 96.56 92 GLU A CA 1
ATOM 736 C C . GLU A 1 92 ? -10.637 -4.616 11.494 1.00 96.56 92 GLU A C 1
ATOM 738 O O . GLU A 1 92 ? -10.243 -5.314 10.566 1.00 96.56 92 GLU A O 1
ATOM 743 N N . ASN A 1 93 ? -11.708 -4.950 12.221 1.00 94.56 93 ASN A N 1
ATOM 744 C CA . ASN A 1 93 ? -12.476 -6.184 12.001 1.00 94.56 93 ASN A CA 1
ATOM 745 C C . ASN A 1 93 ? -11.605 -7.461 11.973 1.00 94.56 93 ASN A C 1
ATOM 747 O O . ASN A 1 93 ? -11.856 -8.363 11.181 1.00 94.56 93 ASN A O 1
ATOM 751 N N . ASN A 1 94 ? -10.589 -7.537 12.841 1.00 94.19 94 ASN A N 1
ATOM 752 C CA . ASN A 1 94 ? -9.584 -8.611 12.893 1.00 94.19 94 ASN A CA 1
ATOM 753 C C . ASN A 1 94 ? -8.670 -8.721 11.655 1.00 94.19 94 ASN A C 1
ATOM 755 O O . ASN A 1 94 ? -7.951 -9.711 11.519 1.00 94.19 94 ASN A O 1
ATOM 759 N N . GLU A 1 95 ? -8.641 -7.711 10.786 1.00 96.38 95 GLU A N 1
ATOM 760 C CA . GLU A 1 95 ? -7.699 -7.602 9.673 1.00 96.38 95 GLU A CA 1
ATOM 761 C C . GLU A 1 95 ? -6.652 -6.520 9.949 1.00 96.38 95 GLU A C 1
ATOM 763 O O . GLU A 1 95 ? -6.955 -5.456 10.489 1.00 96.38 95 GLU A O 1
ATOM 768 N N . ILE A 1 96 ? -5.410 -6.772 9.536 1.00 98.06 96 ILE A N 1
ATOM 769 C CA . ILE A 1 96 ? -4.349 -5.761 9.552 1.00 98.06 96 ILE A CA 1
ATOM 770 C C . ILE A 1 96 ? -4.553 -4.835 8.351 1.00 98.06 96 ILE A C 1
ATOM 772 O O . ILE A 1 96 ? -4.583 -5.298 7.210 1.00 98.06 96 ILE A O 1
ATOM 776 N N . LYS A 1 97 ? -4.652 -3.532 8.609 1.00 98.44 97 LYS A N 1
ATOM 777 C CA . LYS A 1 97 ? -4.795 -2.479 7.600 1.00 98.44 97 LYS A CA 1
ATOM 778 C C . LYS A 1 97 ? -3.635 -1.494 7.667 1.00 98.44 97 LYS A C 1
ATOM 780 O O . LYS A 1 97 ? -3.114 -1.220 8.749 1.00 98.44 97 LYS A O 1
ATOM 785 N N . ILE A 1 98 ? -3.253 -0.950 6.515 1.00 98.38 98 ILE A N 1
ATOM 786 C CA . ILE A 1 98 ? -2.266 0.133 6.418 1.00 98.38 98 ILE A CA 1
ATOM 787 C C . ILE A 1 98 ? -2.934 1.421 6.876 1.00 98.38 98 ILE A C 1
ATOM 789 O O . ILE A 1 98 ? -3.950 1.822 6.314 1.00 98.38 98 ILE A O 1
ATOM 793 N N . ASN A 1 99 ? -2.376 2.057 7.900 1.00 97.81 99 ASN A N 1
ATOM 794 C CA . ASN A 1 99 ? -2.934 3.289 8.445 1.00 97.81 99 ASN A CA 1
ATOM 795 C C . ASN A 1 99 ? -2.216 4.542 7.935 1.00 97.81 99 ASN A C 1
ATOM 797 O O . ASN A 1 99 ? -2.813 5.611 7.896 1.00 97.81 99 ASN A O 1
ATOM 801 N N . GLU A 1 100 ? -0.951 4.414 7.544 1.00 97.44 100 GLU A N 1
ATOM 802 C CA . GLU A 1 100 ? -0.148 5.521 7.032 1.00 97.44 100 GLU A CA 1
ATOM 803 C C . GLU A 1 100 ? 0.940 4.973 6.106 1.00 97.44 100 GLU A C 1
ATOM 805 O O . GLU A 1 100 ? 1.587 3.970 6.431 1.00 97.44 100 GLU A O 1
ATOM 810 N N . TYR A 1 101 ? 1.107 5.609 4.947 1.00 97.31 101 TYR A N 1
ATOM 811 C CA . TYR A 1 101 ? 2.171 5.304 4.002 1.00 97.31 101 TYR A CA 1
ATOM 812 C C . TYR A 1 101 ? 2.619 6.563 3.261 1.00 97.31 101 TYR A C 1
ATOM 814 O O . TYR A 1 101 ? 1.853 7.514 3.108 1.00 97.31 101 TYR A O 1
ATOM 822 N N . GLU A 1 102 ? 3.841 6.523 2.751 1.00 96.12 102 GLU A N 1
ATOM 823 C CA . GLU A 1 102 ? 4.436 7.555 1.911 1.00 96.12 102 GLU A CA 1
ATOM 824 C C . GLU A 1 102 ? 5.062 6.912 0.669 1.00 96.12 102 GLU A C 1
ATOM 826 O O . GLU A 1 102 ? 5.446 5.737 0.672 1.00 96.12 102 GLU A O 1
ATOM 831 N N . LEU A 1 103 ? 5.135 7.687 -0.410 1.00 94.44 103 LEU A N 1
ATOM 832 C CA . LEU A 1 103 ? 5.741 7.295 -1.677 1.00 94.44 103 LEU A CA 1
ATOM 833 C C . LEU A 1 103 ? 7.030 8.089 -1.892 1.00 94.44 103 LEU A C 1
ATOM 835 O O . LEU A 1 103 ? 7.063 9.293 -1.645 1.00 94.44 103 LEU A O 1
ATOM 839 N N . GLY A 1 104 ? 8.060 7.422 -2.401 1.00 86.8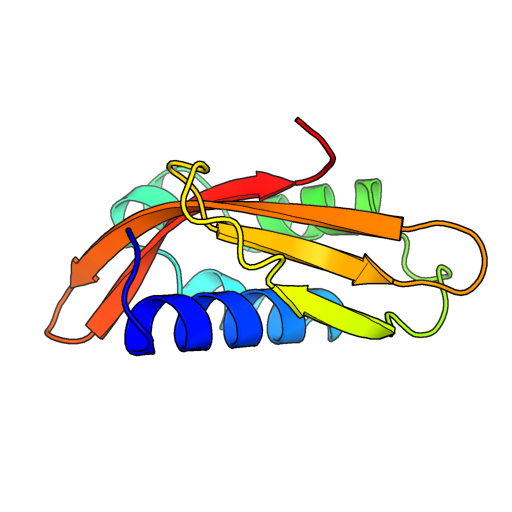1 104 GLY A N 1
ATOM 840 C CA . GLY A 1 104 ? 9.380 8.006 -2.618 1.00 86.81 104 GLY A CA 1
ATOM 841 C C . GLY A 1 104 ? 10.361 7.692 -1.489 1.00 86.81 104 GLY A C 1
ATOM 842 O O . GLY A 1 104 ? 10.138 6.795 -0.669 1.00 86.81 104 GLY A O 1
ATOM 843 N N . ARG A 1 105 ? 11.498 8.393 -1.503 1.00 70.50 105 ARG A N 1
ATOM 844 C CA . ARG A 1 105 ? 12.618 8.197 -0.569 1.00 70.50 105 ARG A CA 1
ATOM 845 C C . ARG A 1 105 ? 12.501 9.170 0.615 1.00 70.50 105 ARG A C 1
ATOM 847 O O . ARG A 1 105 ? 12.108 10.311 0.374 1.00 70.50 105 ARG A O 1
ATOM 854 N N . PRO A 1 106 ? 12.839 8.747 1.846 1.00 59.28 106 PRO A N 1
ATOM 855 C CA . PRO A 1 106 ? 12.881 9.637 3.005 1.00 59.28 106 PRO A CA 1
ATOM 856 C C . PRO A 1 106 ? 14.000 10.683 2.901 1.00 59.28 106 PRO A C 1
ATOM 858 O O . PRO A 1 106 ? 14.979 10.447 2.150 1.00 59.28 106 PRO A O 1
#

Secondary structure (DSSP, 8-state):
---HHHHHHHHHHHHHHHTT-HHHHHHTB-HHHHHH--HHHHHHHHHHHS-TTS-----EEEE--TT-SSEEEEE--SS--EEEEEEEEEEETTEEEEEEEEES--

Radius of gyration: 13.08 Å; Cα contacts (8 Å, |Δi|>4): 171; chains: 1; bounding box: 30×22×34 Å

pLDDT: mean 92.95, std 7.27, range [59.28, 98.44]

Foldseek 3Di:
DDDPQLVVLVLVLVVCVQVVVLVVNLVLADPQQCVVDDSVRSNVQSCVVPPPPQPHFPDFDWDDDPPDLWTWTWTDGPPDIWIKTQNDWDQDPNDIGGHDMDIGDD

Sequence (106 aa):
MFNDNQKQVAIKFAESLSQRKYDIAYSMCSKDLQSKSSVDEMKNNFEQIIPTNWGNIDPIEIVDNNQFPFIYIVLGGDIYSESIIISSFISENNEIKINEYELGRP